Protein AF-A0AAD7A5D5-F1 (afdb_monomer_lite)

Structure (mmCIF, N/CA/C/O backbone):
data_AF-A0AAD7A5D5-F1
#
_entry.id   AF-A0AAD7A5D5-F1
#
loop_
_atom_site.group_PDB
_atom_site.id
_atom_site.type_symbol
_atom_site.label_atom_id
_atom_site.label_alt_id
_atom_site.label_comp_id
_atom_site.label_asym_id
_atom_site.label_entity_id
_atom_site.label_seq_id
_atom_site.pdbx_PDB_ins_code
_atom_site.Cartn_x
_atom_site.Cartn_y
_atom_site.Cartn_z
_atom_site.occupancy
_atom_site.B_iso_or_equiv
_atom_site.auth_seq_id
_atom_site.auth_comp_id
_atom_site.auth_asym_id
_atom_site.auth_atom_id
_atom_site.pdbx_PDB_model_num
ATOM 1 N N . MET A 1 1 ? -48.209 48.361 -19.875 1.00 41.66 1 MET A N 1
ATOM 2 C CA . MET A 1 1 ? -48.187 46.885 -19.789 1.00 41.66 1 MET A CA 1
ATOM 3 C C . MET A 1 1 ? -46.720 46.480 -19.767 1.00 41.66 1 MET A C 1
ATOM 5 O O . MET A 1 1 ? -46.058 46.555 -20.792 1.00 41.66 1 MET A O 1
ATOM 9 N N . PHE A 1 2 ? -46.167 46.274 -18.571 1.00 34.16 2 PHE A N 1
ATOM 10 C CA . PHE A 1 2 ? -44.726 46.119 -18.357 1.00 34.16 2 PHE A CA 1
ATOM 11 C C . PHE A 1 2 ? -44.285 44.695 -18.710 1.00 34.16 2 PHE A C 1
ATOM 13 O O . PHE A 1 2 ? -44.786 43.728 -18.138 1.00 34.16 2 PHE A O 1
ATOM 20 N N . SER A 1 3 ? -43.359 44.588 -19.663 1.00 34.94 3 SER A N 1
ATOM 21 C CA . SER A 1 3 ? -42.675 43.344 -20.009 1.00 34.94 3 SER A CA 1
ATOM 22 C C . SER A 1 3 ? -41.651 43.015 -18.920 1.00 34.94 3 SER A C 1
ATOM 24 O O . SER A 1 3 ? -40.809 43.847 -18.579 1.00 34.94 3 SER A O 1
ATOM 26 N N . LYS A 1 4 ? -41.757 41.817 -18.340 1.00 38.41 4 LYS A N 1
ATOM 27 C CA . LYS A 1 4 ? -40.817 41.270 -17.358 1.00 38.41 4 LYS A CA 1
ATOM 28 C C . LYS A 1 4 ? -39.544 40.828 -18.085 1.00 38.41 4 LYS A C 1
ATOM 30 O O . LYS A 1 4 ? -39.556 39.792 -18.741 1.00 38.41 4 LYS A O 1
ATOM 35 N N . LEU A 1 5 ? -38.452 41.574 -17.931 1.00 36.75 5 LEU A N 1
ATOM 36 C CA . LEU A 1 5 ? -37.109 41.103 -18.272 1.00 36.75 5 LEU A CA 1
ATOM 37 C C . LEU A 1 5 ? -36.449 40.573 -16.992 1.00 36.75 5 LEU A C 1
ATOM 39 O O . LEU A 1 5 ? -36.055 41.340 -16.118 1.00 36.75 5 LEU A O 1
ATOM 43 N N . PHE A 1 6 ? -36.400 39.249 -16.859 1.00 39.38 6 PHE A N 1
ATOM 44 C CA . PHE A 1 6 ? -35.717 38.549 -15.772 1.00 39.38 6 PHE A CA 1
ATOM 45 C C . PHE A 1 6 ? -34.212 38.536 -16.089 1.00 39.38 6 PHE A C 1
ATOM 47 O O . PHE A 1 6 ? -33.772 37.810 -16.976 1.00 39.38 6 PHE A O 1
ATOM 54 N N . ILE A 1 7 ? -33.423 39.369 -15.407 1.00 45.03 7 ILE A N 1
ATOM 55 C CA . ILE A 1 7 ? -31.956 39.323 -15.480 1.00 45.03 7 ILE A CA 1
ATOM 56 C C . ILE A 1 7 ? -31.498 38.240 -14.501 1.00 45.03 7 ILE A C 1
ATOM 58 O O . ILE A 1 7 ? -31.509 38.437 -13.288 1.00 45.03 7 ILE A O 1
ATOM 62 N N . MET A 1 8 ? -31.146 37.071 -15.029 1.00 34.38 8 MET A N 1
ATOM 63 C CA . MET A 1 8 ? -30.540 35.988 -14.261 1.00 34.38 8 MET A CA 1
ATOM 64 C C . MET A 1 8 ? -29.041 36.284 -14.131 1.00 34.38 8 MET A C 1
ATOM 66 O O . MET A 1 8 ? -28.289 36.175 -15.096 1.00 34.38 8 MET A O 1
ATOM 70 N N . ILE A 1 9 ? -28.619 36.724 -12.946 1.00 50.31 9 ILE A N 1
ATOM 71 C CA . ILE A 1 9 ? -27.208 36.909 -12.594 1.00 50.31 9 ILE A CA 1
ATOM 72 C C . ILE A 1 9 ? -26.610 35.509 -12.411 1.00 50.31 9 ILE A C 1
ATOM 74 O O . ILE A 1 9 ? -26.894 34.848 -11.414 1.00 50.31 9 ILE A O 1
ATOM 78 N N . MET A 1 10 ? -25.816 35.030 -13.373 1.00 36.19 10 MET A N 1
ATOM 79 C CA . MET A 1 10 ? -24.950 33.871 -13.141 1.00 36.19 10 MET A CA 1
ATOM 80 C C . MET A 1 10 ? -23.735 34.313 -12.313 1.00 36.19 10 MET A C 1
ATOM 82 O O . MET A 1 10 ? -23.021 35.221 -12.748 1.00 36.19 10 MET A O 1
ATOM 86 N N . PRO A 1 11 ? -23.456 33.694 -11.154 1.00 47.31 11 PRO A N 1
ATOM 87 C CA . PRO A 1 11 ? -22.181 33.878 -10.482 1.00 47.31 11 PRO A CA 1
ATOM 88 C C . PRO A 1 11 ? -21.093 33.144 -11.271 1.00 47.31 11 PRO A C 1
ATOM 90 O O . PRO A 1 11 ? -21.108 31.922 -11.421 1.00 47.31 11 PRO A O 1
ATOM 93 N N . LEU A 1 12 ? -20.153 33.923 -11.799 1.00 41.72 12 LEU A N 1
ATOM 94 C CA . LEU A 1 12 ? -18.914 33.440 -12.386 1.00 41.72 12 LEU A CA 1
ATOM 95 C C . LEU A 1 12 ? -18.041 32.895 -11.241 1.00 41.72 12 LEU A C 1
ATOM 97 O O . LEU A 1 12 ? -17.341 33.654 -10.575 1.00 41.72 12 LEU A O 1
ATOM 101 N N . PHE A 1 13 ? -18.110 31.594 -10.961 1.00 39.69 13 PHE A N 1
ATOM 102 C CA . PHE A 1 13 ? -17.144 30.953 -10.070 1.00 39.69 13 PHE A CA 1
ATOM 103 C C . PHE A 1 13 ? -15.835 30.767 -10.841 1.00 39.69 13 PHE A C 1
ATOM 105 O O . PHE A 1 13 ? -15.655 29.800 -11.577 1.00 39.69 13 PHE A O 1
ATOM 112 N N . CYS A 1 14 ? -14.932 31.736 -10.700 1.00 35.16 14 CYS A N 1
ATOM 113 C CA . CYS A 1 14 ? -13.525 31.561 -11.029 1.00 35.16 14 CYS A CA 1
ATOM 114 C C . CYS A 1 14 ? -12.924 30.668 -9.935 1.00 35.16 14 CYS A C 1
ATOM 116 O O . CYS A 1 14 ? -12.674 31.135 -8.826 1.00 35.16 14 CYS A O 1
ATOM 118 N N . VAL A 1 15 ? -12.778 29.370 -10.202 1.00 45.09 15 VAL A N 1
ATOM 119 C CA . VAL A 1 15 ? -11.973 28.501 -9.340 1.00 45.09 15 VAL A CA 1
ATOM 120 C C . VAL A 1 15 ? -10.525 28.733 -9.740 1.00 45.09 15 VAL A C 1
ATOM 122 O O . VAL A 1 15 ? -10.096 28.347 -10.827 1.00 45.09 15 VAL A O 1
ATOM 125 N N . GLU A 1 16 ? -9.783 29.411 -8.873 1.00 42.78 16 GLU A N 1
ATOM 126 C CA . GLU A 1 16 ? -8.335 29.500 -8.979 1.00 42.78 16 GLU A CA 1
ATOM 127 C C . GLU A 1 16 ? -7.767 28.085 -8.843 1.00 42.78 16 GLU A C 1
ATOM 129 O O . GLU A 1 16 ? -7.908 27.425 -7.813 1.00 42.78 16 GLU A O 1
ATOM 134 N N . SER A 1 17 ? -7.143 27.598 -9.914 1.00 43.44 17 SER A N 1
ATOM 135 C CA . SER A 1 17 ? -6.260 26.441 -9.853 1.00 43.44 17 SER A CA 1
ATOM 136 C C . SER A 1 17 ? -5.103 26.805 -8.929 1.00 43.44 17 SER A C 1
ATOM 138 O O . SER A 1 17 ? -4.162 27.481 -9.348 1.00 43.44 17 SER A O 1
ATOM 140 N N . ILE A 1 18 ? -5.176 26.366 -7.673 1.00 50.94 18 ILE A N 1
ATOM 141 C CA . ILE A 1 18 ? -4.054 26.425 -6.740 1.00 50.94 18 ILE A CA 1
ATOM 142 C C . ILE A 1 18 ? -2.924 25.638 -7.400 1.00 50.94 18 ILE A C 1
ATOM 144 O O . ILE A 1 18 ? -3.049 24.438 -7.644 1.00 50.94 18 ILE A O 1
ATOM 148 N N . GLY A 1 19 ? -1.854 26.343 -7.762 1.00 42.34 19 GLY A N 1
ATOM 149 C CA . GLY A 1 19 ? -0.662 25.744 -8.335 1.00 42.34 19 GLY A CA 1
ATOM 150 C C . GLY A 1 19 ? -0.112 24.710 -7.366 1.00 42.34 19 GLY A C 1
ATOM 151 O O . GLY A 1 19 ? 0.487 25.064 -6.351 1.00 42.34 19 GLY A O 1
ATOM 152 N N . GLY A 1 20 ? -0.323 23.434 -7.683 1.00 40.31 20 GLY A N 1
ATOM 153 C CA . GLY A 1 20 ? 0.428 22.355 -7.070 1.00 40.31 20 GLY A CA 1
ATOM 154 C C . GLY A 1 20 ? 1.906 22.630 -7.307 1.00 40.31 20 GLY A C 1
ATOM 155 O O . GLY A 1 20 ? 2.327 22.907 -8.432 1.00 40.31 20 GLY A O 1
ATOM 156 N N . THR A 1 21 ? 2.695 22.612 -6.239 1.00 38.94 21 THR A N 1
ATOM 157 C CA . THR A 1 21 ? 4.149 22.627 -6.336 1.00 38.94 21 THR A CA 1
ATOM 158 C C . THR A 1 21 ? 4.565 21.487 -7.262 1.00 38.94 21 THR A C 1
ATOM 160 O O . THR A 1 21 ? 4.348 20.319 -6.949 1.00 38.94 21 THR A O 1
ATOM 163 N N . MET A 1 22 ? 5.138 21.815 -8.426 1.00 42.91 22 MET A N 1
ATOM 164 C CA . MET A 1 22 ? 5.778 20.812 -9.274 1.00 42.91 22 MET A CA 1
ATOM 165 C C . MET A 1 22 ? 6.893 20.171 -8.453 1.00 42.91 22 MET A C 1
ATOM 167 O O . MET A 1 22 ? 7.941 20.781 -8.232 1.00 42.91 22 MET A O 1
ATOM 171 N N . HIS A 1 23 ? 6.649 18.958 -7.965 1.00 46.25 23 HIS A N 1
ATOM 172 C CA . HIS A 1 23 ? 7.679 18.161 -7.329 1.00 46.25 23 HIS A CA 1
ATOM 173 C C . HIS A 1 23 ? 8.708 17.829 -8.411 1.00 46.25 23 HIS A C 1
ATOM 175 O O . HIS A 1 23 ? 8.385 17.188 -9.412 1.00 46.25 23 HIS A O 1
ATOM 181 N N . THR A 1 24 ? 9.932 18.339 -8.271 1.00 54.12 24 THR A N 1
ATOM 182 C CA . THR A 1 24 ? 11.005 17.976 -9.193 1.00 54.12 24 THR A CA 1
ATOM 183 C C . THR A 1 24 ? 11.300 16.485 -9.012 1.00 54.12 24 THR A C 1
ATOM 185 O O . THR A 1 24 ? 11.464 16.041 -7.874 1.00 54.12 24 THR A O 1
ATOM 188 N N . PRO A 1 25 ? 11.362 15.694 -10.099 1.00 53.16 25 PRO A N 1
ATOM 189 C CA . PRO A 1 25 ? 11.642 14.268 -10.005 1.00 53.16 25 PRO A CA 1
ATOM 190 C C . PRO A 1 25 ? 12.981 14.057 -9.288 1.00 53.16 25 PRO A C 1
ATOM 192 O O . PRO A 1 25 ? 14.027 14.491 -9.779 1.00 53.16 25 PRO A O 1
ATOM 195 N N . ARG A 1 26 ? 12.965 13.428 -8.109 1.00 56.81 26 ARG A N 1
ATOM 196 C CA . ARG A 1 26 ? 14.177 13.123 -7.337 1.00 56.81 26 ARG A CA 1
ATOM 197 C C . ARG A 1 26 ? 14.509 11.643 -7.526 1.00 56.81 26 ARG A C 1
ATOM 199 O O . ARG A 1 26 ? 13.611 10.803 -7.483 1.00 56.81 26 ARG A O 1
ATOM 206 N N . LYS A 1 27 ? 15.789 11.331 -7.780 1.00 59.88 27 LYS A N 1
ATOM 207 C CA . LYS A 1 27 ? 16.283 9.945 -7.891 1.00 59.88 27 LYS A CA 1
ATOM 208 C C . LYS A 1 27 ? 15.804 9.117 -6.693 1.00 59.88 27 LYS A C 1
ATOM 210 O O . LYS A 1 27 ? 15.868 9.621 -5.579 1.00 59.88 27 LYS A O 1
ATOM 215 N N . ALA A 1 28 ? 15.418 7.863 -6.924 1.00 53.81 28 ALA A N 1
ATOM 216 C CA . ALA A 1 28 ? 14.950 6.904 -5.918 1.00 53.81 28 ALA A CA 1
ATOM 217 C C . ALA A 1 28 ? 15.992 6.575 -4.835 1.00 53.81 28 ALA A C 1
ATOM 219 O O . ALA A 1 28 ? 15.620 6.104 -3.767 1.00 53.81 28 ALA A O 1
ATOM 220 N N . ASP A 1 29 ? 17.259 6.953 -5.041 1.00 58.56 29 ASP A N 1
ATOM 221 C CA . ASP A 1 29 ? 18.304 7.047 -4.004 1.00 58.56 29 ASP A CA 1
ATOM 222 C C . ASP A 1 29 ? 18.074 8.240 -3.041 1.00 58.56 29 ASP A C 1
ATOM 224 O O . ASP A 1 29 ? 18.980 8.966 -2.624 1.00 58.56 29 ASP A O 1
ATOM 228 N N . ILE A 1 30 ? 16.809 8.488 -2.723 1.00 63.34 30 ILE A N 1
ATOM 229 C CA . ILE A 1 30 ? 16.326 9.511 -1.818 1.00 63.34 30 ILE A CA 1
ATOM 230 C C . ILE A 1 30 ? 15.803 8.818 -0.569 1.00 63.34 30 ILE A C 1
ATOM 232 O O . ILE A 1 30 ? 14.924 7.964 -0.622 1.00 63.34 30 ILE A O 1
ATOM 236 N N . ILE A 1 31 ? 16.313 9.232 0.584 1.00 66.81 31 ILE A N 1
ATOM 237 C CA . ILE A 1 31 ? 15.690 8.882 1.855 1.00 66.81 31 ILE A CA 1
ATOM 238 C C . ILE A 1 31 ? 14.427 9.736 1.979 1.00 66.81 31 ILE A C 1
ATOM 240 O O . ILE A 1 31 ? 14.518 10.952 2.170 1.00 66.81 31 ILE A O 1
ATOM 244 N N . VAL A 1 32 ? 13.260 9.104 1.843 1.00 73.50 32 VAL A N 1
ATOM 245 C CA . VAL A 1 32 ? 11.966 9.704 2.186 1.00 73.50 32 VAL A CA 1
ATOM 246 C C . VAL A 1 32 ? 11.634 9.267 3.611 1.00 73.50 32 VAL A C 1
ATOM 248 O O . VAL A 1 32 ? 11.334 8.091 3.822 1.00 73.50 32 VAL A O 1
ATOM 251 N N . PRO A 1 33 ? 11.747 10.156 4.614 1.00 76.31 33 PRO A N 1
ATOM 252 C CA . PRO A 1 33 ? 11.389 9.795 5.974 1.00 76.31 33 PRO A CA 1
ATOM 253 C C . PRO A 1 33 ? 9.878 9.561 6.049 1.00 76.31 33 PRO A C 1
ATOM 255 O O . PRO A 1 33 ? 9.092 10.450 5.729 1.00 76.31 33 PRO A O 1
ATOM 258 N N . ILE A 1 34 ? 9.493 8.367 6.490 1.00 82.94 34 ILE A N 1
ATOM 259 C CA . ILE A 1 34 ? 8.121 8.029 6.866 1.00 82.94 34 ILE A CA 1
ATOM 260 C C . ILE A 1 34 ? 8.098 7.647 8.343 1.00 82.94 34 ILE A C 1
ATOM 262 O O . ILE A 1 34 ? 9.073 7.109 8.874 1.00 82.94 34 ILE A O 1
ATOM 266 N N . THR A 1 35 ? 6.990 7.930 9.016 1.00 86.38 35 THR A N 1
ATOM 267 C CA . THR A 1 35 ? 6.782 7.567 10.422 1.00 86.38 35 THR A CA 1
ATOM 268 C C . THR A 1 35 ? 5.532 6.700 10.502 1.00 86.38 35 THR A C 1
ATOM 270 O O . THR A 1 35 ? 4.452 7.209 10.792 1.00 86.38 35 THR A O 1
ATOM 273 N N . PRO A 1 36 ? 5.646 5.407 10.148 1.00 86.69 36 PRO A N 1
ATOM 274 C CA . PRO A 1 36 ? 4.505 4.511 10.148 1.00 86.69 36 PRO A CA 1
ATOM 275 C C . PRO A 1 36 ? 4.043 4.248 11.581 1.00 86.69 36 PRO A C 1
ATOM 277 O O . PRO A 1 36 ? 4.840 3.925 12.464 1.00 86.69 36 PRO A O 1
ATOM 280 N N . PHE A 1 37 ? 2.738 4.347 11.791 1.00 88.06 37 PHE A N 1
ATOM 281 C CA . PHE A 1 37 ? 2.073 3.852 12.979 1.00 88.06 37 PHE A CA 1
ATOM 282 C C . PHE A 1 37 ? 1.702 2.382 12.747 1.00 88.06 37 PHE A C 1
ATOM 284 O O . PHE A 1 37 ? 0.742 2.064 12.056 1.00 88.06 37 PHE A O 1
ATOM 291 N N . GLY A 1 38 ? 2.480 1.457 13.307 1.00 83.31 38 GLY A N 1
ATOM 292 C CA . GLY A 1 38 ? 2.199 0.025 13.187 1.00 83.31 38 GLY A CA 1
ATOM 293 C C . GLY A 1 38 ? 2.673 -0.593 11.868 1.00 83.31 38 GLY A C 1
ATOM 294 O O . GLY A 1 38 ? 3.846 -0.479 11.514 1.00 83.31 38 GLY A O 1
ATOM 295 N N . ALA A 1 39 ? 1.792 -1.344 11.200 1.00 81.75 39 ALA A N 1
ATOM 296 C CA . ALA A 1 39 ? 2.148 -2.158 10.041 1.00 81.75 39 ALA A CA 1
ATOM 297 C C . ALA A 1 39 ? 2.306 -1.323 8.758 1.00 81.75 39 ALA A C 1
ATOM 299 O O . ALA A 1 39 ? 1.599 -0.342 8.531 1.00 81.75 39 ALA A O 1
ATOM 300 N N . ALA A 1 40 ? 3.211 -1.770 7.890 1.00 92.88 40 ALA A N 1
ATOM 301 C CA . ALA A 1 40 ? 3.366 -1.275 6.529 1.00 92.88 40 ALA A CA 1
ATOM 302 C C . ALA A 1 40 ? 3.353 -2.459 5.554 1.00 92.88 40 ALA A C 1
ATOM 304 O O . ALA A 1 40 ? 3.763 -3.567 5.907 1.00 92.88 40 ALA A O 1
ATOM 305 N N . SER A 1 41 ? 2.887 -2.229 4.332 1.00 95.94 41 SER A N 1
ATOM 306 C CA . SER A 1 41 ? 2.784 -3.243 3.282 1.00 95.94 41 SER A CA 1
ATOM 307 C C . SER A 1 41 ? 3.236 -2.663 1.952 1.00 95.94 41 SER A C 1
ATOM 309 O O . SER A 1 41 ? 3.078 -1.470 1.724 1.00 95.94 41 SER A O 1
ATOM 311 N N . ALA A 1 42 ? 3.819 -3.476 1.078 1.00 94.94 42 ALA A N 1
ATOM 312 C CA . ALA A 1 42 ? 4.330 -2.995 -0.196 1.00 94.94 42 ALA A CA 1
ATOM 313 C C . ALA A 1 42 ? 4.130 -4.012 -1.314 1.00 94.94 42 ALA A C 1
ATOM 315 O O . ALA A 1 42 ? 4.135 -5.221 -1.084 1.00 94.94 42 ALA A O 1
ATOM 316 N N . VAL A 1 43 ? 4.031 -3.495 -2.534 1.00 95.75 43 VAL A N 1
ATOM 317 C CA . VAL A 1 43 ? 4.035 -4.254 -3.787 1.00 95.75 43 VAL A CA 1
ATOM 318 C C . VAL A 1 43 ? 5.056 -3.663 -4.741 1.00 95.75 43 VAL A C 1
ATOM 320 O O . VAL A 1 43 ? 5.342 -2.465 -4.711 1.00 95.75 43 VAL A O 1
ATOM 323 N N . GLN A 1 44 ? 5.592 -4.517 -5.606 1.00 94.62 44 GLN A N 1
ATOM 324 C CA . GLN A 1 44 ? 6.514 -4.125 -6.658 1.00 94.62 44 GLN A CA 1
ATOM 325 C C . GLN A 1 44 ? 6.160 -4.862 -7.954 1.00 94.62 44 GLN A C 1
ATOM 327 O O . GLN A 1 44 ? 5.956 -6.075 -7.943 1.00 94.62 44 GLN A O 1
ATOM 332 N N . GLY A 1 45 ? 6.085 -4.120 -9.057 1.00 93.12 45 GLY A N 1
ATOM 333 C CA . GLY A 1 45 ? 6.002 -4.662 -10.410 1.00 93.12 45 GLY A CA 1
ATOM 334 C C . GLY A 1 45 ? 7.378 -5.058 -10.951 1.00 93.12 45 GLY A C 1
ATOM 335 O O . GLY A 1 45 ? 8.421 -4.666 -10.425 1.00 93.12 45 GLY A O 1
ATOM 336 N N . ASN A 1 46 ? 7.411 -5.797 -12.058 1.00 91.81 46 ASN A N 1
ATOM 337 C CA . ASN A 1 46 ? 8.672 -6.289 -12.633 1.00 91.81 46 ASN A CA 1
ATOM 338 C C . ASN A 1 46 ? 9.528 -5.168 -13.245 1.00 91.81 46 ASN A C 1
ATOM 340 O O . ASN A 1 46 ? 10.730 -5.340 -13.434 1.00 91.81 46 ASN A O 1
ATOM 344 N N . THR A 1 47 ? 8.922 -4.017 -13.542 1.00 87.69 47 THR A N 1
ATOM 345 C CA . THR A 1 47 ? 9.605 -2.797 -14.003 1.00 87.69 47 THR A CA 1
ATOM 346 C C . THR A 1 47 ? 10.349 -2.067 -12.886 1.00 87.69 47 THR A C 1
ATOM 348 O O . THR A 1 47 ? 11.095 -1.124 -13.149 1.00 87.69 47 THR A O 1
ATOM 351 N N . GLY A 1 48 ? 10.171 -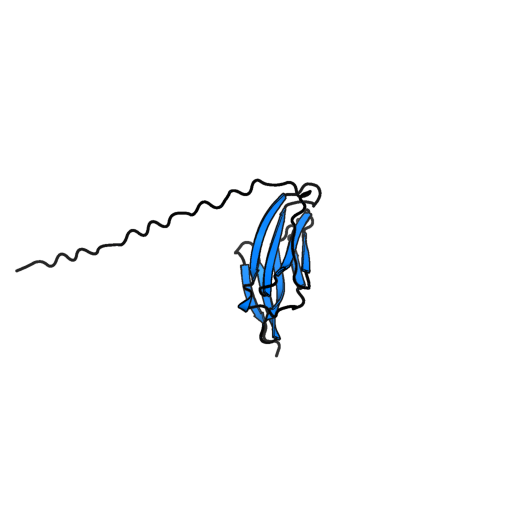2.504 -11.637 1.00 88.94 48 GLY A N 1
ATOM 352 C CA . GLY A 1 48 ? 10.708 -1.858 -10.450 1.00 88.94 48 GLY A CA 1
ATOM 353 C C . GLY A 1 48 ? 9.753 -0.849 -9.819 1.00 88.94 48 GLY A C 1
ATOM 354 O O . GLY A 1 48 ? 10.003 -0.473 -8.675 1.00 88.94 48 GLY A O 1
ATOM 355 N N . ASP A 1 49 ? 8.663 -0.486 -10.511 1.00 90.94 49 ASP A N 1
ATOM 356 C CA . ASP A 1 49 ? 7.588 0.338 -9.956 1.00 90.94 49 ASP A CA 1
ATOM 357 C C . ASP A 1 49 ? 7.113 -0.266 -8.639 1.00 90.94 49 ASP A C 1
ATOM 359 O O . ASP A 1 49 ? 6.794 -1.453 -8.571 1.00 90.94 49 ASP A O 1
ATOM 363 N N . ALA A 1 50 ? 7.083 0.543 -7.590 1.00 91.88 50 ALA A N 1
ATOM 364 C CA . ALA A 1 50 ? 6.742 0.086 -6.257 1.00 91.88 50 ALA A CA 1
ATOM 365 C C . ALA A 1 50 ? 5.733 1.020 -5.605 1.00 91.88 50 ALA A C 1
ATOM 367 O O . ALA A 1 50 ? 5.699 2.229 -5.867 1.00 91.88 50 ALA A O 1
ATOM 368 N N . ARG A 1 51 ? 4.913 0.429 -4.743 1.00 93.12 51 ARG A N 1
ATOM 369 C CA . ARG A 1 51 ? 3.982 1.128 -3.865 1.00 93.12 51 ARG A CA 1
ATOM 370 C C . ARG A 1 51 ? 4.197 0.615 -2.462 1.00 93.12 51 ARG A C 1
ATOM 372 O O . ARG A 1 51 ? 4.247 -0.596 -2.255 1.00 93.12 51 ARG A O 1
ATOM 379 N N . LEU A 1 52 ? 4.355 1.533 -1.523 1.00 93.81 52 LEU A N 1
ATOM 380 C CA . LEU A 1 52 ? 4.417 1.221 -0.101 1.00 93.81 52 LEU A CA 1
ATOM 381 C C . LEU A 1 52 ? 3.273 1.955 0.590 1.00 93.81 52 LEU A C 1
ATOM 383 O O . LEU A 1 52 ? 3.068 3.147 0.376 1.00 93.81 52 LEU A O 1
ATOM 387 N N . HIS A 1 53 ? 2.554 1.218 1.421 1.00 95.88 53 HIS A N 1
ATOM 388 C CA . HIS A 1 53 ? 1.386 1.649 2.165 1.00 95.88 53 HIS A CA 1
ATOM 389 C C . HIS A 1 53 ? 1.670 1.555 3.654 1.00 95.88 53 HIS A C 1
ATOM 391 O O . HIS A 1 53 ? 2.230 0.560 4.122 1.00 95.88 53 HIS A O 1
ATOM 397 N N . TRP A 1 54 ? 1.272 2.567 4.413 1.00 95.75 54 TRP A N 1
ATOM 398 C CA . TRP A 1 54 ? 1.412 2.565 5.866 1.00 95.75 54 TRP A CA 1
ATOM 399 C C . TRP A 1 54 ? 0.293 3.357 6.524 1.00 95.75 54 TRP A C 1
ATOM 401 O O . TRP A 1 54 ? -0.255 4.286 5.930 1.00 95.75 54 TRP A O 1
ATOM 411 N N . GLN A 1 55 ? -0.016 3.008 7.770 1.00 95.94 55 GLN A N 1
ATOM 412 C CA . GLN A 1 55 ? -0.926 3.794 8.591 1.00 95.94 55 GLN A CA 1
ATOM 413 C C . GLN A 1 55 ? -0.182 4.961 9.251 1.00 95.94 55 GLN A C 1
ATOM 415 O O . GLN A 1 55 ? 0.940 4.797 9.728 1.00 95.94 55 GLN A O 1
ATOM 420 N N . ASN A 1 56 ? -0.798 6.137 9.289 1.00 94.06 56 ASN A N 1
ATOM 421 C CA . ASN A 1 56 ? -0.325 7.298 10.040 1.00 94.06 56 ASN A CA 1
ATOM 422 C C . ASN A 1 56 ? -0.953 7.324 11.447 1.00 94.06 56 ASN A C 1
ATOM 424 O O . ASN A 1 56 ? -1.913 6.612 11.735 1.00 94.06 56 ASN A O 1
ATOM 428 N N . GLU A 1 57 ? -0.445 8.177 12.337 1.00 93.56 57 GLU A N 1
ATOM 429 C CA . GLU A 1 57 ? -0.967 8.303 13.711 1.00 93.56 57 GLU A CA 1
ATOM 430 C C . GLU A 1 57 ? -2.443 8.737 13.776 1.00 93.56 57 GLU A C 1
ATOM 432 O O . GLU A 1 57 ? -3.139 8.409 14.734 1.00 93.56 57 GLU A O 1
ATOM 437 N N . ASP A 1 58 ? -2.946 9.428 12.749 1.00 93.12 58 ASP A N 1
ATOM 438 C CA . ASP A 1 58 ? -4.359 9.811 12.611 1.00 93.12 58 ASP A CA 1
ATOM 439 C C . ASP A 1 58 ? -5.253 8.686 12.046 1.00 93.12 58 ASP A C 1
ATOM 441 O O . ASP A 1 58 ? -6.382 8.938 11.627 1.00 93.12 58 ASP A O 1
ATOM 445 N N . ALA A 1 59 ? -4.739 7.452 12.034 1.00 93.69 59 ALA A N 1
ATOM 446 C CA . ALA A 1 59 ? -5.321 6.239 11.464 1.00 93.69 59 ALA A CA 1
ATOM 447 C C . ALA A 1 59 ? -5.441 6.202 9.931 1.00 93.69 59 ALA A C 1
ATOM 449 O O . ALA A 1 59 ? -5.740 5.133 9.398 1.00 93.69 59 ALA A O 1
ATOM 450 N N . SER A 1 60 ? -5.177 7.296 9.205 1.00 94.75 60 SER A N 1
ATOM 451 C CA . SER A 1 60 ? -5.225 7.289 7.735 1.00 94.75 60 SER A CA 1
ATOM 452 C C . SER A 1 60 ? -4.178 6.350 7.144 1.00 94.75 60 SER A C 1
ATOM 454 O O . SER A 1 60 ? -3.127 6.132 7.747 1.00 94.75 60 SER A O 1
ATOM 456 N N . ILE A 1 61 ? -4.438 5.808 5.953 1.00 95.81 61 ILE A N 1
ATOM 457 C CA . ILE A 1 61 ? -3.434 5.036 5.212 1.00 95.81 61 ILE A CA 1
ATOM 458 C C . ILE A 1 61 ? -2.883 5.905 4.090 1.00 95.81 61 ILE A C 1
ATOM 460 O O . ILE A 1 61 ? -3.631 6.392 3.238 1.00 95.81 61 ILE A O 1
ATOM 464 N N . SER A 1 62 ? -1.566 6.077 4.093 1.00 94.88 62 SER A N 1
ATOM 465 C CA . SER A 1 62 ? -0.815 6.764 3.048 1.00 94.88 62 SER A CA 1
ATOM 466 C C . SER A 1 62 ? -0.128 5.780 2.119 1.00 94.88 62 SER A C 1
ATOM 468 O O . SER A 1 62 ? 0.202 4.659 2.502 1.00 94.88 62 SER A O 1
ATOM 470 N N . GLN A 1 63 ? 0.114 6.248 0.903 1.00 94.38 63 GLN A N 1
ATOM 471 C CA . GLN A 1 63 ? 0.864 5.578 -0.142 1.00 94.38 63 GLN A CA 1
ATOM 472 C C . GLN A 1 63 ? 2.067 6.423 -0.543 1.00 94.38 63 GLN A C 1
ATOM 474 O O . GLN A 1 63 ? 1.987 7.651 -0.567 1.00 94.38 63 GLN A O 1
ATOM 479 N N . ILE A 1 64 ? 3.159 5.757 -0.906 1.00 91.31 64 ILE A N 1
ATOM 480 C CA . ILE A 1 64 ? 4.271 6.344 -1.650 1.00 91.31 64 ILE A CA 1
ATOM 481 C C . ILE A 1 64 ? 4.408 5.661 -3.005 1.00 91.31 64 ILE A C 1
ATOM 483 O O . ILE A 1 64 ? 4.388 4.430 -3.101 1.00 91.31 64 ILE A O 1
ATOM 487 N N . ASP A 1 65 ? 4.610 6.486 -4.027 1.00 90.44 65 ASP A N 1
ATOM 488 C CA . ASP A 1 65 ? 4.754 6.067 -5.412 1.00 90.44 65 ASP A CA 1
ATOM 489 C C . ASP A 1 65 ? 6.211 6.165 -5.849 1.00 90.44 65 ASP A C 1
ATOM 491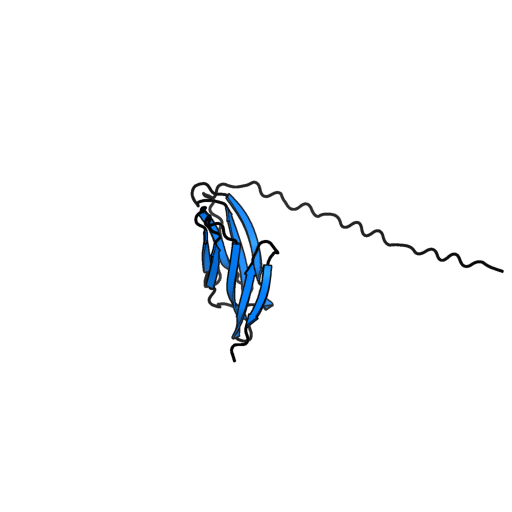 O O . ASP A 1 65 ? 6.804 7.250 -5.880 1.00 90.44 65 ASP A O 1
ATOM 495 N N . ILE A 1 66 ? 6.781 5.022 -6.226 1.00 88.38 66 ILE A N 1
ATOM 496 C CA . ILE A 1 66 ? 8.101 4.936 -6.844 1.00 88.38 66 ILE A CA 1
ATOM 497 C C . ILE A 1 66 ? 7.923 4.373 -8.248 1.00 88.38 66 ILE A C 1
ATOM 499 O O . ILE A 1 66 ? 7.335 3.304 -8.416 1.00 88.38 66 ILE A O 1
ATOM 503 N N . ASN A 1 67 ? 8.449 5.081 -9.245 1.00 87.88 67 ASN A N 1
ATOM 504 C CA . ASN A 1 67 ? 8.491 4.598 -10.621 1.00 87.88 67 ASN A CA 1
ATOM 505 C C . ASN A 1 67 ? 9.905 4.130 -10.975 1.00 87.88 67 ASN A C 1
ATOM 507 O O . ASN A 1 67 ? 10.861 4.890 -10.824 1.00 87.88 67 ASN A O 1
ATOM 511 N N . GLY A 1 68 ? 10.032 2.911 -11.486 1.00 83.88 68 GLY A N 1
ATOM 512 C CA . GLY A 1 68 ? 11.279 2.252 -11.850 1.00 83.88 68 GLY A CA 1
ATOM 513 C C . GLY A 1 68 ? 12.042 1.633 -10.669 1.00 83.88 68 GLY A C 1
ATOM 514 O O . GLY A 1 68 ? 11.659 1.788 -9.510 1.00 83.88 68 GLY A O 1
ATOM 515 N N . PRO A 1 69 ? 13.158 0.930 -10.941 1.00 78.75 69 PRO A N 1
ATOM 516 C CA . PRO A 1 69 ? 13.916 0.196 -9.926 1.00 78.75 69 PRO A CA 1
ATOM 517 C C . PRO A 1 69 ? 14.492 1.118 -8.850 1.00 78.75 69 PRO A C 1
ATOM 519 O O . PRO A 1 69 ? 14.983 2.188 -9.182 1.00 78.75 69 PRO A O 1
ATOM 522 N N . LEU A 1 70 ? 14.573 0.679 -7.590 1.00 68.31 70 LEU A N 1
ATOM 523 C CA . LEU A 1 70 ? 15.040 1.506 -6.456 1.00 68.31 70 LEU A CA 1
ATOM 524 C C . LEU A 1 70 ? 16.371 2.261 -6.686 1.00 68.31 70 LEU A C 1
ATOM 526 O O . LEU A 1 70 ? 16.553 3.352 -6.164 1.00 68.31 70 LEU A O 1
ATOM 530 N N . THR A 1 71 ? 17.293 1.733 -7.496 1.00 70.31 71 THR A N 1
ATOM 531 C CA . THR A 1 71 ? 18.595 2.371 -7.789 1.00 70.31 71 THR A CA 1
ATOM 532 C C . THR A 1 71 ? 18.538 3.484 -8.845 1.00 70.31 71 THR A C 1
ATOM 534 O O . THR A 1 71 ? 19.453 4.304 -8.955 1.00 70.31 71 THR A O 1
ATOM 537 N N . THR A 1 72 ? 17.495 3.506 -9.674 1.00 76.75 72 THR A N 1
ATOM 538 C CA . THR A 1 72 ? 17.379 4.402 -10.845 1.00 76.75 72 THR A CA 1
ATOM 539 C C . THR A 1 72 ? 16.027 5.088 -10.967 1.00 76.75 72 THR A C 1
ATOM 541 O O . THR A 1 72 ? 15.881 5.990 -11.789 1.00 76.75 72 THR A O 1
ATOM 544 N N . GLY A 1 73 ? 15.068 4.678 -10.147 1.00 74.25 73 GLY A N 1
ATOM 545 C CA . GLY A 1 73 ? 13.696 5.123 -10.173 1.00 74.25 73 GLY A CA 1
ATOM 546 C C . GLY A 1 73 ? 13.535 6.545 -9.675 1.00 74.25 73 GLY A C 1
ATOM 547 O O . GLY A 1 73 ? 14.502 7.270 -9.421 1.00 74.25 73 GLY A O 1
ATOM 548 N N . ILE A 1 74 ? 12.285 6.951 -9.540 1.00 83.12 74 ILE A N 1
ATOM 549 C CA . ILE A 1 74 ? 11.900 8.314 -9.217 1.00 83.12 74 ILE A CA 1
ATOM 550 C C . ILE A 1 74 ? 10.800 8.263 -8.166 1.00 83.12 74 ILE A C 1
ATOM 552 O O . ILE A 1 74 ? 9.804 7.562 -8.342 1.00 83.12 74 ILE A O 1
ATOM 556 N N . TYR A 1 75 ? 10.978 9.037 -7.097 1.00 84.69 75 TYR A N 1
ATOM 557 C CA . TYR A 1 75 ? 9.883 9.357 -6.188 1.00 84.69 75 TYR A CA 1
ATOM 558 C C . TYR A 1 75 ? 8.865 10.238 -6.915 1.00 84.69 75 TYR A C 1
ATOM 560 O O . TYR A 1 75 ? 9.218 11.315 -7.405 1.00 84.69 75 TYR A O 1
ATOM 568 N N . VAL A 1 76 ? 7.616 9.785 -6.979 1.00 85.31 76 VAL A N 1
ATOM 569 C CA . VAL A 1 76 ? 6.537 10.507 -7.658 1.00 85.31 76 VAL A CA 1
ATOM 570 C C . VAL A 1 76 ? 5.759 11.347 -6.655 1.00 85.31 76 VAL A C 1
ATOM 572 O O . VAL A 1 76 ? 5.714 12.572 -6.775 1.00 85.31 76 VAL A O 1
ATOM 575 N N . ALA A 1 77 ? 5.159 10.696 -5.661 1.00 83.94 77 ALA A N 1
ATOM 576 C CA . ALA A 1 77 ? 4.279 11.337 -4.699 1.00 83.94 77 ALA A CA 1
ATOM 577 C C . ALA A 1 77 ? 4.157 10.518 -3.409 1.00 83.94 77 ALA A C 1
ATOM 579 O O . ALA A 1 77 ? 4.452 9.325 -3.370 1.00 83.94 77 ALA A O 1
ATOM 580 N N . THR A 1 78 ? 3.691 11.199 -2.364 1.00 89.19 78 THR A N 1
ATOM 581 C CA . THR A 1 78 ? 3.143 10.600 -1.149 1.00 89.19 78 THR A CA 1
ATOM 582 C C . THR A 1 78 ? 1.723 11.114 -1.026 1.00 89.19 78 THR A C 1
ATOM 584 O O . THR A 1 78 ? 1.508 12.326 -1.123 1.00 89.19 78 THR A O 1
ATOM 587 N N . THR A 1 79 ? 0.749 10.229 -0.855 1.00 89.81 79 THR A N 1
ATOM 588 C CA . THR A 1 79 ? -0.666 10.611 -0.893 1.00 89.81 79 THR A CA 1
ATOM 589 C C . THR A 1 79 ? -1.459 9.810 0.134 1.00 89.81 79 THR A C 1
ATOM 591 O O . THR A 1 79 ? -1.294 8.592 0.195 1.00 89.81 79 THR A O 1
ATOM 594 N N . PRO A 1 80 ? -2.313 10.448 0.953 1.00 90.00 80 PRO A N 1
ATOM 595 C CA . PRO A 1 80 ? -3.288 9.717 1.750 1.00 90.00 80 PRO A CA 1
ATOM 596 C C . PRO A 1 80 ? -4.312 9.077 0.807 1.00 90.00 80 PRO A C 1
ATOM 598 O O . PRO A 1 80 ? -4.927 9.773 -0.001 1.00 90.00 80 PRO A O 1
ATOM 601 N N . ILE A 1 81 ? -4.475 7.759 0.897 1.00 93.38 81 ILE A N 1
ATOM 602 C CA . ILE A 1 81 ? -5.373 6.986 0.027 1.00 93.38 81 ILE A CA 1
ATOM 603 C C . ILE A 1 81 ? -6.610 6.476 0.765 1.00 93.38 81 ILE A C 1
ATOM 605 O O . ILE A 1 81 ? -7.649 6.315 0.134 1.00 93.38 81 ILE A O 1
ATOM 609 N N . VAL A 1 82 ? -6.530 6.281 2.087 1.00 93.75 82 VAL A N 1
ATOM 610 C CA . VAL A 1 82 ? -7.682 5.923 2.926 1.00 93.75 82 VAL A CA 1
ATOM 611 C C . VAL A 1 82 ? -7.835 6.950 4.050 1.00 93.75 82 VAL A C 1
ATOM 613 O O . VAL A 1 82 ? -6.880 7.151 4.810 1.00 93.75 82 VAL A O 1
ATOM 616 N N . PRO A 1 83 ? -9.006 7.597 4.194 1.00 93.31 83 PRO A N 1
ATOM 617 C CA . PRO A 1 83 ? -9.279 8.505 5.304 1.00 93.31 83 PRO A CA 1
ATOM 618 C C . PRO A 1 83 ? -9.198 7.803 6.667 1.00 93.31 83 PRO A C 1
ATOM 620 O O . PRO A 1 83 ? -9.662 6.678 6.828 1.00 93.31 83 PRO A O 1
ATOM 623 N N . GLY A 1 84 ? -8.654 8.477 7.685 1.00 92.69 84 GLY A N 1
ATOM 624 C CA . GLY A 1 84 ? -8.446 7.866 9.007 1.00 92.69 84 GLY A CA 1
ATOM 625 C C . GLY A 1 84 ? -9.726 7.463 9.743 1.00 92.69 84 GLY A C 1
ATOM 626 O O . GLY A 1 84 ? -9.717 6.519 10.524 1.00 92.69 84 GLY A O 1
ATOM 627 N N . ASN A 1 85 ? -10.858 8.107 9.451 1.00 94.19 85 ASN A N 1
ATOM 628 C CA . ASN A 1 85 ? -12.161 7.732 10.007 1.00 94.19 85 ASN A CA 1
ATOM 629 C C . ASN A 1 85 ? -12.722 6.413 9.441 1.00 94.19 85 ASN A C 1
ATOM 631 O O . ASN A 1 85 ? -13.750 5.947 9.926 1.00 94.19 85 ASN A O 1
ATOM 635 N N . GLU A 1 86 ? -12.081 5.825 8.430 1.00 94.81 86 GLU A N 1
ATOM 636 C CA . GLU A 1 86 ? -12.489 4.558 7.814 1.00 94.81 86 GLU A CA 1
ATOM 637 C C . GLU A 1 86 ? -11.630 3.370 8.257 1.00 94.81 86 GLU A C 1
ATOM 639 O O . GLU A 1 86 ? -11.956 2.228 7.938 1.00 94.81 86 GLU A O 1
ATOM 644 N N . VAL A 1 87 ? -10.565 3.608 9.028 1.00 94.81 87 VAL A N 1
ATOM 645 C CA . VAL A 1 87 ? -9.546 2.608 9.366 1.00 94.81 87 VAL A CA 1
ATOM 646 C C . VAL A 1 87 ? -9.458 2.427 10.879 1.00 94.81 87 VAL A C 1
ATOM 648 O O . VAL A 1 87 ? -9.397 3.388 11.642 1.00 94.81 87 VAL A O 1
ATOM 651 N N . LEU A 1 88 ? -9.411 1.179 11.337 1.00 95.25 88 LEU A N 1
ATOM 652 C CA . LEU A 1 88 ? -9.096 0.862 12.724 1.00 95.25 88 LEU A CA 1
ATOM 653 C C . LEU A 1 88 ? -7.626 1.201 13.012 1.00 95.25 88 LEU A C 1
ATOM 655 O O . LEU A 1 88 ? -6.713 0.737 12.326 1.00 95.25 88 LEU A O 1
ATOM 659 N N . LEU A 1 89 ? -7.375 2.001 14.046 1.00 95.19 89 LEU A N 1
ATOM 660 C CA . LEU A 1 89 ? -6.013 2.345 14.450 1.00 95.19 89 LEU A CA 1
ATOM 661 C C . LEU A 1 89 ? -5.237 1.084 14.882 1.00 95.19 89 LEU A C 1
ATOM 663 O O . LEU A 1 89 ? -5.721 0.294 15.690 1.00 95.19 89 LEU A O 1
ATOM 667 N N . GLY A 1 90 ? -4.027 0.903 14.354 1.00 93.81 90 GLY A N 1
ATOM 668 C CA . GLY A 1 90 ? -3.175 -0.265 14.591 1.00 93.81 90 GLY A CA 1
ATOM 669 C C . GLY A 1 90 ? -3.577 -1.516 13.804 1.00 93.81 90 GLY A C 1
ATOM 670 O O . GLY A 1 90 ? -3.110 -2.611 14.124 1.00 93.81 90 GLY A O 1
ATOM 671 N N . THR A 1 91 ? -4.450 -1.383 12.804 1.00 94.00 91 THR A N 1
ATOM 672 C CA . THR A 1 91 ? -4.906 -2.513 11.990 1.00 94.00 91 THR A CA 1
ATOM 673 C C . THR A 1 91 ? -3.778 -3.099 11.132 1.00 94.00 91 THR A C 1
ATOM 675 O O . THR A 1 91 ? -2.932 -2.353 10.629 1.00 94.00 91 THR A O 1
ATOM 678 N N . PRO A 1 92 ? -3.734 -4.428 10.926 1.00 94.12 92 PRO A N 1
ATOM 679 C CA . PRO A 1 92 ? -2.889 -5.013 9.898 1.00 94.12 92 PRO A CA 1
ATOM 680 C C . PRO A 1 92 ? -3.244 -4.446 8.523 1.00 94.12 92 PRO A C 1
ATOM 682 O O . PRO A 1 92 ? -4.419 -4.340 8.171 1.00 94.12 92 PRO A O 1
ATOM 685 N N . ILE A 1 93 ? -2.217 -4.140 7.734 1.00 95.81 93 ILE A N 1
ATOM 686 C CA . ILE A 1 93 ? -2.364 -3.700 6.348 1.00 95.81 93 ILE A CA 1
ATOM 687 C C . ILE A 1 93 ? -1.806 -4.783 5.435 1.00 95.81 93 ILE A C 1
ATOM 689 O O . ILE A 1 93 ? -0.679 -5.247 5.626 1.00 95.81 93 ILE A O 1
ATOM 693 N N . VAL A 1 94 ? -2.579 -5.157 4.419 1.00 96.62 94 VAL A N 1
ATOM 694 C CA . VAL A 1 94 ? -2.141 -6.073 3.363 1.00 96.62 94 VAL A CA 1
ATOM 695 C C . VAL A 1 94 ? -2.404 -5.427 2.018 1.00 96.62 94 VAL A C 1
ATOM 697 O O . VAL A 1 94 ? -3.527 -5.031 1.738 1.00 96.62 94 VAL A O 1
ATOM 700 N N . THR A 1 95 ? -1.384 -5.358 1.175 1.00 97.00 95 THR A N 1
ATOM 701 C CA . THR A 1 95 ? -1.505 -4.850 -0.189 1.00 97.00 95 THR A CA 1
ATOM 702 C C . THR A 1 95 ? -1.132 -5.953 -1.178 1.00 97.00 95 THR A C 1
ATOM 704 O O . THR A 1 95 ? -0.178 -6.703 -0.959 1.00 97.00 95 THR A O 1
ATOM 707 N N . VAL A 1 96 ? -1.889 -6.069 -2.266 1.00 97.19 96 VAL A N 1
ATOM 708 C CA . VAL A 1 96 ? -1.613 -6.990 -3.378 1.00 97.19 96 VAL A CA 1
ATOM 709 C C . VAL A 1 96 ? -1.744 -6.252 -4.703 1.00 97.19 96 VAL A C 1
ATOM 711 O O . VAL A 1 96 ? -2.562 -5.345 -4.826 1.00 97.19 96 VAL A O 1
ATOM 714 N N . ALA A 1 97 ? -0.942 -6.638 -5.693 1.00 96.50 97 ALA A N 1
ATOM 715 C CA . ALA A 1 97 ? -0.952 -6.029 -7.017 1.00 96.50 97 ALA A CA 1
ATOM 716 C C . ALA A 1 97 ? -1.280 -7.065 -8.090 1.00 96.50 97 ALA A C 1
ATOM 718 O O . ALA A 1 97 ? -0.692 -8.147 -8.125 1.00 96.50 97 ALA A O 1
ATOM 719 N N . ASN A 1 98 ? -2.176 -6.691 -8.997 1.00 96.56 98 ASN A N 1
ATOM 720 C CA . ASN A 1 98 ? -2.373 -7.367 -10.268 1.00 96.56 98 ASN A CA 1
ATOM 721 C C . ASN A 1 98 ? -1.449 -6.728 -11.304 1.00 96.56 98 ASN A C 1
ATOM 723 O O . ASN A 1 98 ? -1.440 -5.505 -11.469 1.00 96.56 98 ASN A O 1
ATOM 727 N N . LEU A 1 99 ? -0.676 -7.560 -11.998 1.00 96.06 99 LEU A N 1
ATOM 728 C CA . LEU A 1 99 ? 0.286 -7.114 -13.000 1.00 96.06 99 LEU A CA 1
ATOM 729 C C . LEU A 1 99 ? -0.201 -7.442 -14.414 1.00 96.06 99 LEU A C 1
ATOM 731 O O . LEU A 1 99 ? -0.858 -8.464 -14.625 1.00 96.06 99 LEU A O 1
ATOM 735 N N . ASP A 1 100 ? 0.147 -6.603 -15.388 1.00 94.88 100 ASP A N 1
ATOM 736 C CA . ASP A 1 100 ? -0.019 -6.945 -16.801 1.00 94.88 100 ASP A CA 1
ATOM 737 C C . ASP A 1 100 ? 1.032 -7.970 -17.270 1.00 94.88 100 ASP A C 1
ATOM 739 O O . ASP A 1 100 ? 1.939 -8.369 -16.536 1.00 94.88 100 ASP A O 1
ATOM 743 N N . SER A 1 101 ? 0.940 -8.391 -18.534 1.00 95.19 101 SER A N 1
ATOM 744 C CA . SER A 1 101 ? 1.899 -9.327 -19.137 1.00 95.19 101 SER A CA 1
ATOM 745 C C . SER A 1 101 ? 3.333 -8.793 -19.216 1.00 95.19 101 SER A C 1
ATOM 747 O O . SER A 1 101 ? 4.266 -9.575 -19.382 1.00 95.19 101 SER A O 1
ATOM 749 N N . SER A 1 102 ? 3.512 -7.475 -19.136 1.00 92.81 102 SER A N 1
ATOM 750 C CA . SER A 1 102 ? 4.816 -6.807 -19.116 1.00 92.81 102 SER A CA 1
ATOM 751 C C . SER A 1 102 ? 5.340 -6.621 -17.685 1.00 92.81 102 SER A C 1
ATOM 753 O O . SER A 1 102 ? 6.479 -6.198 -17.497 1.00 92.81 102 SER A O 1
ATOM 755 N N . GLY A 1 103 ? 4.534 -6.965 -16.675 1.00 92.12 103 GLY A N 1
ATOM 756 C CA . GLY A 1 103 ? 4.840 -6.816 -15.261 1.00 92.12 103 GLY A CA 1
ATOM 757 C C . GLY A 1 103 ? 4.600 -5.415 -14.695 1.00 92.12 103 GLY A C 1
ATOM 758 O O . GLY A 1 103 ? 5.092 -5.137 -13.602 1.00 92.12 103 GLY A O 1
ATOM 759 N N . ASN A 1 104 ? 3.873 -4.547 -15.405 1.00 93.25 104 ASN A N 1
ATOM 760 C CA . ASN A 1 104 ? 3.428 -3.259 -14.873 1.00 93.25 104 ASN A CA 1
ATOM 761 C C . ASN A 1 104 ? 2.267 -3.469 -13.901 1.00 93.25 104 ASN A C 1
ATOM 763 O O . ASN A 1 104 ? 1.437 -4.354 -14.109 1.00 93.25 104 ASN A O 1
ATOM 767 N N . ILE A 1 105 ? 2.171 -2.621 -12.879 1.00 93.94 105 ILE A N 1
ATOM 768 C CA . ILE A 1 105 ? 1.037 -2.638 -11.953 1.00 93.94 105 ILE A CA 1
ATOM 769 C C . ILE A 1 105 ? -0.216 -2.117 -12.675 1.00 93.94 105 ILE A C 1
ATOM 771 O O . ILE A 1 105 ? -0.224 -0.988 -13.160 1.00 93.94 105 ILE A O 1
ATOM 775 N N . LEU A 1 106 ? -1.267 -2.939 -12.742 1.00 95.00 106 LEU A N 1
ATOM 776 C CA . LEU A 1 106 ? -2.572 -2.578 -13.312 1.00 95.00 106 LEU A CA 1
ATOM 777 C C . LEU A 1 106 ? -3.578 -2.146 -12.249 1.00 95.00 106 LEU A C 1
ATOM 779 O O . LEU A 1 1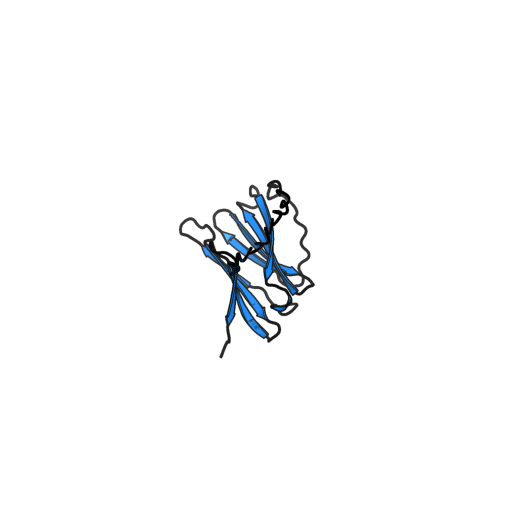06 ? -4.343 -1.208 -12.457 1.00 95.00 106 LEU A O 1
ATOM 783 N N . GLU A 1 107 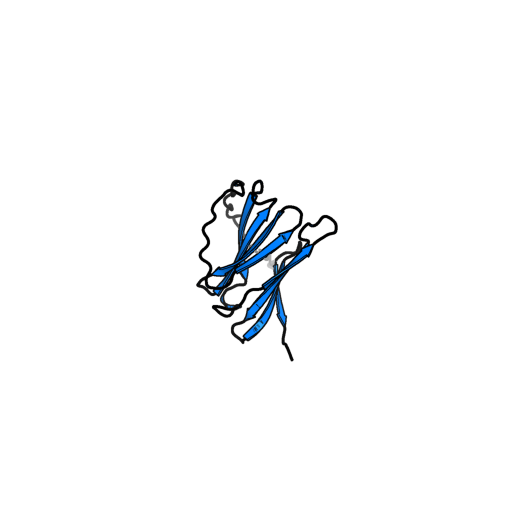? -3.604 -2.883 -11.144 1.00 95.56 107 GLU A N 1
ATOM 784 C CA . GLU A 1 107 ? -4.544 -2.695 -10.046 1.00 95.56 107 GLU A CA 1
ATOM 785 C C . GL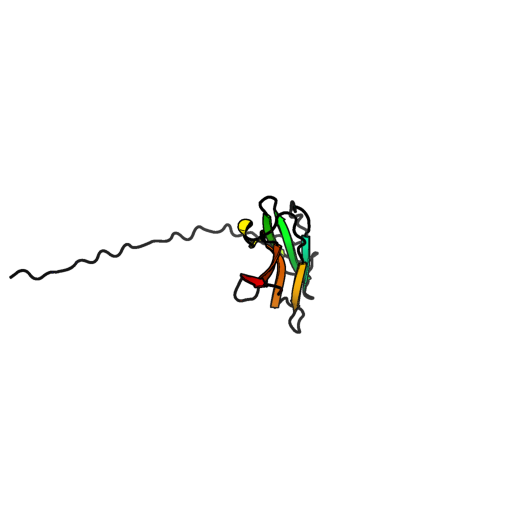U A 1 107 ? -3.840 -3.062 -8.741 1.00 95.56 107 GLU A C 1
ATOM 787 O O . GLU A 1 107 ? -3.102 -4.050 -8.685 1.00 95.56 107 GLU A O 1
ATOM 792 N N . ILE A 1 108 ? -4.089 -2.291 -7.690 1.00 95.88 108 ILE A N 1
ATOM 793 C CA . ILE A 1 108 ? -3.668 -2.583 -6.324 1.00 95.88 108 ILE A CA 1
ATOM 794 C C . ILE A 1 108 ? -4.913 -2.731 -5.471 1.00 95.88 108 ILE A C 1
ATOM 796 O O . ILE A 1 108 ? -5.856 -1.950 -5.585 1.00 95.88 108 ILE A O 1
ATOM 800 N N . ARG A 1 109 ? -4.898 -3.732 -4.598 1.00 96.44 109 ARG A N 1
ATOM 801 C CA . ARG A 1 109 ? -5.931 -3.964 -3.595 1.00 96.44 109 ARG A CA 1
ATOM 802 C C . ARG A 1 109 ? -5.303 -3.888 -2.222 1.00 96.44 109 ARG A C 1
ATOM 804 O O . ARG A 1 109 ? -4.407 -4.671 -1.902 1.00 96.44 109 ARG A O 1
ATOM 811 N N . LEU A 1 110 ? -5.785 -2.942 -1.437 1.00 96.25 110 LEU A N 1
ATOM 812 C CA . LEU A 1 110 ? -5.361 -2.673 -0.077 1.00 96.25 110 LEU A CA 1
ATOM 813 C C . LEU A 1 110 ? -6.450 -3.144 0.880 1.00 96.25 110 LEU A C 1
ATOM 815 O O . LEU A 1 110 ? -7.566 -2.643 0.820 1.00 96.25 110 LEU A O 1
ATOM 819 N N . TYR A 1 111 ? -6.110 -4.039 1.797 1.00 96.44 111 TYR A N 1
ATOM 820 C CA . TYR A 1 111 ? -7.014 -4.580 2.803 1.00 96.44 111 TYR A CA 1
ATOM 821 C C . TYR A 1 111 ? -6.634 -4.112 4.204 1.00 96.44 111 TYR A C 1
ATOM 823 O O . TYR A 1 111 ? -5.455 -4.099 4.572 1.00 96.44 111 TYR A O 1
ATOM 831 N N . PHE A 1 112 ? -7.652 -3.770 4.988 1.00 95.56 112 PHE A N 1
ATOM 832 C CA . PHE A 1 112 ? -7.538 -3.308 6.369 1.00 95.56 112 PHE A CA 1
ATOM 833 C C . PHE A 1 112 ? -8.863 -3.529 7.111 1.00 95.56 112 PHE A C 1
ATOM 835 O O . PHE A 1 112 ? -9.907 -3.718 6.489 1.00 95.56 112 PHE A O 1
ATOM 842 N N . PHE A 1 113 ? -8.849 -3.488 8.443 1.00 95.38 113 PHE A N 1
ATOM 843 C CA . PHE A 1 113 ? -10.098 -3.446 9.219 1.00 95.38 113 PHE A CA 1
ATOM 844 C C . PHE A 1 113 ? -10.579 -2.011 9.431 1.00 95.38 113 PHE A C 1
ATOM 846 O O . PHE A 1 113 ? -9.777 -1.147 9.785 1.00 95.38 113 PHE A O 1
ATOM 853 N N . SER A 1 114 ? -11.881 -1.776 9.267 1.00 94.88 114 SER A N 1
ATOM 854 C CA . SER A 1 114 ? -12.549 -0.526 9.648 1.00 94.88 114 SER A CA 1
ATOM 855 C C . SER A 1 114 ? -12.755 -0.426 11.169 1.00 94.88 114 SER A C 1
ATOM 857 O O . SER A 1 114 ? -12.613 -1.438 11.863 1.00 94.88 114 SER A O 1
ATOM 859 N N . PRO A 1 115 ? -13.132 0.748 11.723 1.00 95.25 115 PRO A N 1
ATOM 860 C CA . PRO A 1 115 ? -13.432 0.898 13.151 1.00 95.25 115 PRO A CA 1
ATOM 861 C C . PRO A 1 115 ? -14.487 -0.089 13.673 1.00 95.25 115 PRO A C 1
ATOM 863 O O . PRO A 1 115 ? -14.422 -0.522 14.824 1.00 95.25 115 PRO A O 1
ATOM 866 N N . ASP A 1 116 ? -15.402 -0.522 12.805 1.00 94.81 116 ASP A N 1
ATOM 867 C CA . ASP A 1 116 ? -16.433 -1.520 13.110 1.00 94.81 116 ASP A CA 1
ATOM 868 C C . ASP A 1 116 ? -15.919 -2.970 13.034 1.00 94.81 116 ASP A C 1
ATOM 870 O O . ASP A 1 116 ? -16.699 -3.915 13.114 1.00 94.81 116 ASP A O 1
ATOM 874 N N . HIS A 1 117 ? -14.602 -3.161 12.899 1.00 93.94 117 HIS A N 1
ATOM 875 C CA . HIS A 1 117 ? -13.926 -4.459 12.788 1.00 93.94 117 HIS A CA 1
ATOM 876 C C . HIS A 1 117 ? -14.366 -5.274 11.563 1.00 93.94 117 HIS A C 1
ATOM 878 O O . HIS A 1 117 ? -14.298 -6.504 11.551 1.00 93.94 117 HIS A O 1
ATOM 884 N N . VAL A 1 118 ? -14.785 -4.579 10.506 1.00 94.69 118 VAL A N 1
ATOM 885 C CA . VAL A 1 118 ? -15.148 -5.175 9.220 1.00 94.69 118 VAL A CA 1
ATOM 886 C C . VAL A 1 118 ? -13.937 -5.129 8.297 1.00 94.69 118 VAL A C 1
ATOM 888 O O . VAL A 1 118 ? -13.227 -4.125 8.259 1.00 94.69 118 VAL A O 1
ATOM 891 N N . LEU A 1 119 ? -13.689 -6.214 7.562 1.00 95.38 119 LEU A N 1
ATOM 892 C CA . LEU A 1 119 ? -12.652 -6.227 6.536 1.00 95.38 119 LEU A CA 1
ATOM 893 C C . LEU A 1 119 ? -13.082 -5.319 5.377 1.00 95.38 119 LEU A C 1
ATOM 895 O O . LEU A 1 119 ? -14.096 -5.556 4.721 1.00 95.38 119 LEU A O 1
ATOM 899 N N . SER A 1 120 ? -12.288 -4.293 5.118 1.00 94.62 120 SER A N 1
ATOM 900 C CA . SER A 1 120 ? -12.497 -3.320 4.054 1.00 94.62 120 SER A CA 1
ATOM 901 C C . SER A 1 120 ? -11.375 -3.407 3.029 1.00 94.62 120 SER A C 1
ATOM 903 O O . SER A 1 120 ? -10.264 -3.848 3.331 1.00 94.62 120 SER A O 1
ATOM 905 N N . GLU A 1 121 ? -11.677 -2.984 1.809 1.00 95.19 121 GLU A N 1
ATOM 906 C CA . GLU A 1 121 ? -10.741 -2.907 0.697 1.00 95.19 121 GLU A CA 1
ATOM 907 C C . GLU A 1 121 ? -10.770 -1.519 0.074 1.00 95.19 121 GLU A C 1
ATOM 909 O O . GLU A 1 121 ? -11.823 -0.900 -0.075 1.00 95.19 121 GLU A O 1
ATOM 914 N N . TYR A 1 122 ? -9.601 -1.052 -0.339 1.00 95.06 122 TYR A N 1
ATOM 915 C CA . TYR A 1 122 ? -9.456 0.018 -1.309 1.00 95.06 122 TYR A CA 1
ATOM 916 C C . TYR A 1 122 ? -8.807 -0.539 -2.570 1.00 95.06 122 TYR A C 1
ATOM 918 O O . TYR A 1 122 ? -7.834 -1.290 -2.498 1.00 95.06 122 TYR A O 1
ATOM 926 N N . ILE A 1 123 ? -9.356 -0.171 -3.723 1.00 94.62 123 ILE A N 1
ATOM 927 C CA . ILE A 1 123 ? -8.851 -0.551 -5.036 1.00 94.62 123 ILE A CA 1
ATOM 928 C C . ILE A 1 123 ? -8.297 0.699 -5.707 1.00 94.62 123 ILE A C 1
ATOM 930 O O . ILE A 1 123 ? -9.005 1.696 -5.850 1.00 94.62 123 ILE A O 1
ATOM 934 N N . GLU A 1 124 ? -7.047 0.632 -6.137 1.00 93.00 124 GLU A N 1
ATOM 935 C CA . GLU A 1 124 ? -6.408 1.637 -6.978 1.00 93.00 124 GLU A CA 1
ATOM 936 C C . GLU A 1 124 ? -6.161 1.033 -8.358 1.00 93.00 124 GLU A C 1
ATOM 938 O O . GLU A 1 124 ? -5.521 -0.008 -8.482 1.00 93.00 124 GLU A O 1
ATOM 943 N N . ASP A 1 125 ? -6.653 1.689 -9.403 1.00 92.75 125 ASP A N 1
ATOM 944 C CA . ASP A 1 125 ? -6.325 1.365 -10.789 1.00 92.75 125 ASP A CA 1
ATOM 945 C C . ASP A 1 125 ? -6.240 2.645 -11.636 1.00 92.75 125 ASP A C 1
ATOM 947 O O . ASP A 1 125 ? -6.260 3.764 -11.120 1.00 92.75 125 ASP A O 1
ATOM 951 N N . ALA A 1 126 ? -6.167 2.499 -12.961 1.00 88.25 126 ALA A N 1
ATOM 952 C CA . ALA A 1 126 ? -6.113 3.630 -13.891 1.00 88.25 126 ALA A CA 1
ATOM 953 C C . ALA A 1 126 ? -7.316 4.598 -13.798 1.00 88.25 126 ALA A C 1
ATOM 955 O O . ALA A 1 126 ? -7.232 5.720 -14.298 1.00 88.25 126 ALA A O 1
ATOM 956 N N . SER A 1 127 ? -8.427 4.187 -13.181 1.00 85.88 127 SER A N 1
ATOM 957 C CA . SER A 1 127 ? -9.618 5.018 -12.955 1.00 85.88 127 SER A CA 1
ATOM 958 C C . SER A 1 127 ? -9.543 5.819 -11.650 1.00 85.88 127 SER A C 1
ATOM 960 O O . SER A 1 127 ? -10.406 6.664 -11.408 1.00 85.88 127 SER A O 1
ATOM 962 N N . GLY A 1 128 ? -8.535 5.564 -10.811 1.00 86.50 128 GLY A N 1
ATOM 963 C CA . GLY A 1 128 ? -8.328 6.194 -9.511 1.00 86.50 128 GLY A CA 1
ATOM 964 C C . GLY A 1 128 ? -8.537 5.242 -8.333 1.00 86.50 128 GLY A C 1
ATOM 965 O O . GLY A 1 128 ? -8.612 4.023 -8.487 1.00 86.50 128 GLY A O 1
ATOM 966 N N . VAL A 1 129 ? -8.627 5.827 -7.137 1.00 86.44 129 VAL A N 1
ATOM 967 C CA . VAL A 1 129 ? -8.778 5.109 -5.863 1.00 86.44 129 VAL A CA 1
ATOM 968 C C . VAL A 1 129 ? -10.256 5.038 -5.465 1.00 86.44 129 VAL A C 1
ATOM 970 O O . VAL A 1 129 ? -10.949 6.057 -5.468 1.00 86.44 129 VAL A O 1
ATOM 973 N N . ARG A 1 130 ? -10.745 3.847 -5.103 1.00 89.56 130 ARG A N 1
ATOM 974 C CA . ARG A 1 130 ? -12.131 3.598 -4.661 1.00 89.56 130 ARG A CA 1
ATOM 975 C C . ARG A 1 130 ? -12.190 2.641 -3.467 1.00 89.56 130 ARG A C 1
ATOM 977 O O . ARG A 1 130 ? -11.457 1.660 -3.441 1.00 89.56 130 ARG A O 1
ATOM 984 N N . GLY A 1 131 ? -13.090 2.897 -2.517 1.00 74.62 131 GLY A N 1
ATOM 985 C CA . GLY A 1 131 ? -13.319 2.037 -1.350 1.00 74.62 131 GLY A CA 1
ATOM 986 C C . GLY A 1 131 ? -14.474 1.046 -1.536 1.00 74.62 131 GLY A C 1
ATOM 987 O O . GLY A 1 131 ? -15.480 1.365 -2.172 1.00 74.62 131 GLY A O 1
ATOM 988 N N . GLN A 1 132 ? -14.343 -0.145 -0.952 1.00 75.88 132 GLN A N 1
ATOM 989 C CA . GLN A 1 132 ? -15.363 -1.190 -0.883 1.00 75.88 132 GLN A CA 1
ATOM 990 C C . GLN A 1 132 ? -15.277 -1.931 0.464 1.00 75.88 132 GLN A C 1
ATOM 992 O O . GLN A 1 132 ? -14.244 -2.490 0.814 1.00 75.88 132 GLN A O 1
ATOM 997 N N . ALA A 1 133 ? -16.370 -1.975 1.230 1.00 70.12 133 ALA A N 1
ATOM 998 C CA . ALA A 1 133 ? -16.436 -2.753 2.472 1.00 70.12 133 ALA A CA 1
ATOM 999 C C . ALA A 1 133 ? -16.933 -4.183 2.199 1.00 70.12 133 ALA A C 1
ATOM 1001 O O . ALA A 1 133 ? -17.922 -4.362 1.483 1.00 70.12 133 ALA A O 1
ATOM 1002 N N . TYR A 1 134 ? -16.296 -5.194 2.800 1.00 67.69 134 TYR A N 1
ATOM 1003 C CA . TYR A 1 134 ? -16.758 -6.581 2.740 1.00 67.69 134 TYR A CA 1
ATOM 1004 C C . TYR A 1 134 ? -17.416 -6.980 4.056 1.00 67.69 134 TYR A C 1
ATOM 1006 O O . TYR A 1 134 ? -16.756 -7.188 5.071 1.00 67.69 134 TYR A O 1
ATOM 1014 N N . THR A 1 135 ? -18.734 -7.166 4.041 1.00 47.12 135 THR A N 1
ATOM 1015 C CA . THR A 1 135 ? -19.412 -7.860 5.138 1.00 47.12 135 THR A CA 1
ATOM 1016 C C . THR A 1 135 ? -19.119 -9.353 5.016 1.00 47.12 135 THR A C 1
ATOM 1018 O O . THR A 1 135 ? -19.665 -10.029 4.145 1.00 47.12 135 THR A O 1
ATOM 1021 N N . VAL A 1 136 ? -18.237 -9.867 5.871 1.00 45.09 136 VAL A N 1
ATOM 1022 C CA . VAL A 1 136 ? -18.092 -11.315 6.058 1.00 45.09 136 VAL A CA 1
ATOM 1023 C C . VAL A 1 136 ? -19.304 -11.780 6.869 1.00 45.09 136 VAL A C 1
ATOM 1025 O O . VAL A 1 136 ? -19.532 -11.279 7.970 1.00 45.09 136 VAL A O 1
ATOM 1028 N N . ILE A 1 137 ? -20.115 -12.654 6.267 1.00 41.09 137 ILE A N 1
ATOM 1029 C CA . ILE A 1 137 ? -21.330 -13.256 6.848 1.00 41.09 137 ILE A CA 1
ATOM 1030 C C . ILE A 1 137 ? -20.965 -14.337 7.864 1.00 41.09 137 ILE A C 1
ATOM 1032 O O . ILE A 1 137 ? -20.018 -15.102 7.569 1.00 41.09 137 ILE A O 1
#

pLDDT: mean 79.29, std 20.78, range [34.16, 97.19]

Sequence (137 aa):
MFSKLFIMIMPLFCVESIGGTMHTPRKADIIVPITPFGAASAVQGNTGDARLHWQNEDASISQIDINGPLTTGIYVATTPIVPGNEVLLGTPIVTVANLDSSGNILEIRLYFFSPDHVLSEYIEDASGVRGQAYTVI

Foldseek 3Di:
DDDDDDDDDDPPPPDPPPDDPPDDWDFLPDDDDDDAQADKEKDAFPQQWIKIWGADPLQFIKIWTWGGNSRGITTDDIGGQGHNQFADRNWYKYKDFDADPRRHGAKMWIWTAGPVRWIKIWMQGPVGIDIDTDDDD

Organism: NCBI:txid1033008

Radius of gyration: 20.93 Å; chains: 1; bounding box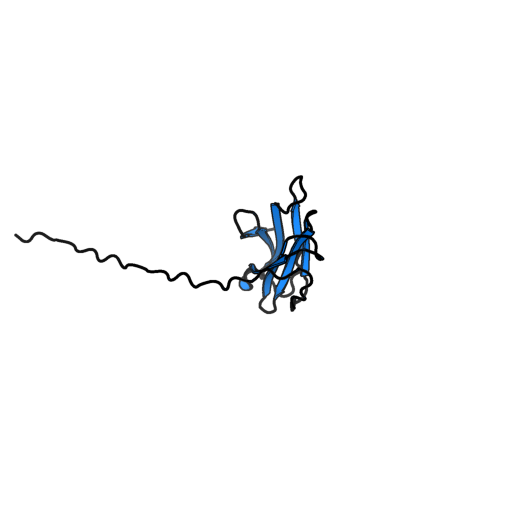: 67×60×35 Å

Secondary structure (DSSP, 8-state):
-------------------------EES--------SS-EEEEE-TTS-EEEEEE-TTSPEEEEEEES-TTT-EEEEEEEEE-GGGS-TT---EEEEEE-TTS-EEEEEEEEE-TTS-EEEEEEETTEEEEEEE---